Protein AF-A0A7S3LQ88-F1 (afdb_monomer_lite)

Structure (mmCIF, N/CA/C/O backbone):
data_AF-A0A7S3LQ88-F1
#
_entry.id   AF-A0A7S3LQ88-F1
#
loop_
_atom_site.group_PDB
_atom_site.id
_atom_site.type_symbol
_atom_site.label_atom_id
_atom_site.label_alt_id
_atom_site.label_comp_id
_atom_site.label_asym_id
_atom_site.label_entity_id
_atom_site.label_seq_id
_atom_site.pdbx_PDB_ins_code
_atom_site.Cartn_x
_atom_site.Cartn_y
_atom_site.Cartn_z
_atom_site.occupancy
_atom_site.B_iso_or_equiv
_atom_site.auth_seq_id
_atom_site.auth_comp_id
_atom_site.auth_asym_id
_atom_site.auth_atom_id
_atom_site.pdbx_PDB_model_num
ATOM 1 N N . MET A 1 1 ? -5.317 -18.133 -6.962 1.00 32.66 1 MET A N 1
ATOM 2 C CA . MET A 1 1 ? -6.608 -18.142 -6.240 1.00 32.66 1 MET A CA 1
ATOM 3 C C . MET A 1 1 ? -6.332 -18.391 -4.762 1.00 32.66 1 MET A C 1
ATOM 5 O O . MET A 1 1 ? -6.041 -19.521 -4.404 1.00 32.66 1 MET A O 1
ATOM 9 N N . VAL A 1 2 ? -6.348 -17.361 -3.910 1.00 39.19 2 VAL A N 1
ATOM 10 C CA . VAL A 1 2 ? -6.211 -17.536 -2.450 1.00 39.19 2 VAL A CA 1
ATOM 11 C C . VAL A 1 2 ? -7.614 -17.772 -1.889 1.00 39.19 2 VAL A C 1
ATOM 13 O O . VAL A 1 2 ? -8.329 -16.832 -1.553 1.00 39.19 2 VAL A O 1
ATOM 16 N N . GLN A 1 3 ? -8.064 -19.028 -1.915 1.00 46.12 3 GLN A N 1
ATOM 17 C CA . GLN A 1 3 ? -9.342 -19.433 -1.323 1.00 46.12 3 GLN A CA 1
ATOM 18 C C . GLN A 1 3 ? -9.185 -19.668 0.187 1.00 46.12 3 GLN A C 1
ATOM 20 O O . GLN A 1 3 ? -8.123 -20.057 0.662 1.00 46.12 3 GLN A O 1
ATOM 25 N N . LYS A 1 4 ? -10.266 -19.407 0.931 1.00 51.09 4 LYS A N 1
ATOM 26 C CA . LYS A 1 4 ? -10.389 -19.331 2.399 1.00 51.09 4 LYS A CA 1
ATOM 27 C C . LYS A 1 4 ? -10.022 -20.628 3.161 1.00 51.09 4 LYS A C 1
ATOM 29 O O . LYS A 1 4 ? -10.878 -21.221 3.812 1.00 51.09 4 LYS A O 1
ATOM 34 N N . LYS A 1 5 ? -8.758 -21.051 3.160 1.00 52.34 5 LYS A N 1
ATOM 35 C CA . LYS A 1 5 ? -8.207 -22.020 4.123 1.00 52.34 5 LYS A CA 1
ATOM 36 C C . LYS A 1 5 ? -6.898 -21.468 4.677 1.00 52.34 5 LYS A C 1
ATOM 38 O O . LYS A 1 5 ? -5.903 -21.401 3.970 1.00 52.34 5 LYS A O 1
ATOM 43 N N . GLY A 1 6 ? -6.965 -21.033 5.934 1.00 65.94 6 GLY A N 1
ATOM 44 C CA . GLY A 1 6 ? -5.830 -20.504 6.680 1.00 65.94 6 GLY A CA 1
ATOM 45 C C . GLY A 1 6 ? -5.759 -18.977 6.735 1.00 65.94 6 GLY A C 1
ATOM 46 O O . GLY A 1 6 ? -4.959 -18.351 6.050 1.00 65.94 6 GLY A O 1
ATOM 47 N N . ARG A 1 7 ? -6.603 -18.330 7.554 1.00 73.75 7 ARG A N 1
ATOM 48 C CA . ARG A 1 7 ? -6.536 -16.865 7.770 1.00 73.75 7 ARG A CA 1
ATOM 49 C C . ARG A 1 7 ? -5.186 -16.421 8.348 1.00 73.75 7 ARG A C 1
ATOM 51 O O . ARG A 1 7 ? -4.752 -15.300 8.097 1.00 73.75 7 ARG A O 1
ATOM 58 N N . ARG A 1 8 ? -4.517 -17.300 9.100 1.00 80.00 8 ARG A N 1
ATOM 59 C CA . ARG A 1 8 ? -3.183 -17.056 9.658 1.00 80.00 8 ARG A CA 1
ATOM 60 C C . ARG A 1 8 ? -2.121 -17.063 8.561 1.00 80.00 8 ARG A C 1
ATOM 62 O O . ARG A 1 8 ? -1.302 -16.158 8.497 1.00 80.00 8 ARG A O 1
ATOM 69 N N . GLU A 1 9 ? -2.181 -18.047 7.682 1.00 83.94 9 GLU A N 1
ATOM 70 C CA . GLU A 1 9 ? -1.333 -18.220 6.509 1.00 83.94 9 GLU A CA 1
ATOM 71 C C . GLU A 1 9 ? -1.527 -17.050 5.554 1.00 83.94 9 GLU A C 1
ATOM 73 O O . GLU A 1 9 ? -0.562 -16.481 5.056 1.00 83.94 9 GLU A O 1
ATOM 78 N N . ALA A 1 10 ? -2.775 -16.622 5.379 1.00 83.25 10 ALA A N 1
ATOM 79 C CA . ALA A 1 10 ? -3.104 -15.448 4.602 1.00 83.25 10 ALA A CA 1
ATOM 80 C C . ALA A 1 10 ? -2.481 -14.181 5.229 1.00 83.25 10 ALA A C 1
ATOM 82 O O . ALA A 1 10 ? -1.860 -13.395 4.515 1.00 83.25 10 ALA A O 1
ATOM 83 N N . LYS A 1 11 ? -2.582 -13.986 6.552 1.00 84.88 11 LYS A N 1
ATOM 84 C CA . LYS A 1 11 ? -1.935 -12.858 7.249 1.00 84.88 11 LYS A CA 1
ATOM 85 C C . LYS A 1 11 ? -0.416 -12.860 7.061 1.00 84.88 11 LYS A C 1
ATOM 87 O O . LYS A 1 11 ? 0.149 -11.811 6.770 1.00 84.88 11 LYS A O 1
ATOM 92 N N . LEU A 1 12 ? 0.225 -14.021 7.189 1.00 88.56 12 LEU A N 1
ATOM 93 C CA . LEU A 1 12 ? 1.664 -14.167 6.958 1.00 88.56 12 LEU A CA 1
ATOM 94 C C . LEU A 1 12 ? 2.025 -13.845 5.506 1.00 88.56 12 LEU A C 1
ATOM 96 O O . LEU A 1 12 ? 2.917 -13.042 5.263 1.00 88.56 12 LEU A O 1
ATOM 100 N N . ALA A 1 13 ? 1.280 -14.393 4.544 1.00 89.00 13 ALA A N 1
ATOM 101 C CA . ALA A 1 13 ? 1.484 -14.112 3.128 1.00 89.00 13 ALA A CA 1
ATOM 102 C C . ALA A 1 13 ? 1.325 -12.618 2.820 1.00 89.00 13 ALA A C 1
ATOM 104 O O . ALA A 1 13 ? 2.117 -12.058 2.073 1.00 89.00 13 ALA A O 1
ATOM 105 N N . MET A 1 14 ? 0.339 -11.950 3.419 1.00 89.56 14 MET A N 1
ATOM 106 C CA . MET A 1 14 ? 0.138 -10.510 3.279 1.00 89.56 14 MET A CA 1
ATOM 107 C C . MET A 1 14 ? 1.348 -9.715 3.789 1.00 89.56 14 MET A C 1
ATOM 109 O O . MET A 1 14 ? 1.816 -8.815 3.094 1.00 89.56 14 MET A O 1
ATOM 113 N N . GLU A 1 15 ? 1.858 -10.044 4.978 1.00 89.19 15 GLU A N 1
ATOM 114 C CA . GLU A 1 15 ? 3.039 -9.393 5.558 1.00 89.19 15 GLU A CA 1
ATOM 115 C C . GLU A 1 15 ? 4.275 -9.610 4.676 1.00 89.19 15 GLU A C 1
ATOM 117 O O . GLU A 1 15 ? 4.933 -8.635 4.313 1.00 89.19 15 GLU A O 1
ATOM 122 N N . SER A 1 16 ? 4.516 -10.847 4.232 1.00 91.94 16 SER A N 1
ATOM 123 C CA . SER A 1 16 ? 5.626 -11.181 3.333 1.00 91.94 16 SER A CA 1
ATOM 124 C C . SER A 1 16 ? 5.516 -10.493 1.972 1.00 91.94 16 SER A C 1
ATOM 126 O O . SER A 1 16 ? 6.510 -9.985 1.465 1.00 91.94 16 SER A O 1
ATOM 128 N N . MET A 1 17 ? 4.321 -10.433 1.379 1.00 91.31 17 MET A N 1
ATOM 129 C CA . MET A 1 17 ? 4.097 -9.734 0.108 1.00 91.31 17 MET A CA 1
ATOM 130 C C . MET A 1 17 ? 4.327 -8.231 0.260 1.00 91.31 17 MET A C 1
ATOM 132 O O . MET A 1 17 ? 4.971 -7.622 -0.588 1.00 91.31 17 MET A O 1
ATOM 136 N N . LYS A 1 18 ? 3.847 -7.631 1.356 1.00 91.94 18 LYS A N 1
ATOM 137 C CA . LYS A 1 18 ? 4.094 -6.221 1.678 1.00 91.94 18 LYS A CA 1
ATOM 138 C C . LYS A 1 18 ? 5.599 -5.949 1.806 1.00 91.94 18 LYS A C 1
ATOM 140 O O . LYS A 1 18 ? 6.080 -4.992 1.208 1.00 91.94 18 LYS A O 1
ATOM 145 N N . ASP A 1 19 ? 6.343 -6.798 2.514 1.00 91.81 19 ASP A N 1
ATOM 146 C CA . ASP A 1 19 ? 7.800 -6.655 2.642 1.00 91.81 19 ASP A CA 1
ATOM 147 C C . ASP A 1 19 ? 8.516 -6.832 1.292 1.00 91.81 19 ASP A C 1
ATOM 149 O O . ASP A 1 19 ? 9.401 -6.046 0.962 1.00 91.81 19 ASP A O 1
ATOM 153 N N . LEU A 1 20 ? 8.096 -7.802 0.476 1.00 92.62 20 LEU A N 1
ATOM 154 C CA . LEU A 1 20 ? 8.646 -8.036 -0.861 1.00 92.62 20 LEU A CA 1
ATOM 155 C C . LEU A 1 20 ? 8.437 -6.828 -1.789 1.00 92.62 20 LEU A C 1
ATOM 157 O O . LEU A 1 20 ? 9.354 -6.425 -2.507 1.00 92.62 20 LEU A O 1
ATOM 161 N N . TYR A 1 21 ? 7.244 -6.226 -1.771 1.00 91.44 21 TYR A N 1
ATOM 162 C CA . TYR A 1 21 ? 6.965 -5.032 -2.568 1.00 91.44 21 TYR A CA 1
ATOM 163 C C . TYR A 1 21 ? 7.806 -3.839 -2.123 1.00 91.44 21 TYR A C 1
ATOM 165 O O . TYR A 1 21 ? 8.404 -3.185 -2.972 1.00 91.44 21 TYR A O 1
ATOM 173 N N . ILE A 1 22 ? 7.891 -3.583 -0.817 1.00 89.00 22 ILE A N 1
ATOM 174 C CA . ILE A 1 22 ? 8.606 -2.418 -0.284 1.00 89.00 22 ILE A CA 1
ATOM 175 C C . ILE A 1 22 ? 10.120 -2.533 -0.500 1.00 89.00 22 ILE A C 1
ATOM 177 O O . ILE A 1 22 ? 10.746 -1.542 -0.869 1.00 89.00 22 ILE A O 1
ATOM 181 N N . ASN A 1 23 ? 10.698 -3.716 -0.273 1.00 89.38 23 ASN A N 1
ATOM 182 C CA . ASN A 1 23 ? 12.151 -3.876 -0.191 1.00 89.38 23 ASN A CA 1
ATOM 183 C C . ASN A 1 23 ? 12.808 -4.366 -1.491 1.00 89.38 23 ASN A C 1
ATOM 185 O O . ASN A 1 23 ? 14.010 -4.174 -1.660 1.00 89.38 23 ASN A O 1
ATOM 189 N N . ASN A 1 24 ? 12.069 -5.028 -2.392 1.00 87.06 24 ASN A N 1
ATOM 190 C CA . ASN A 1 24 ? 12.676 -5.716 -3.541 1.00 87.06 24 ASN A CA 1
ATOM 191 C C . ASN A 1 24 ? 12.054 -5.368 -4.895 1.00 87.06 24 ASN A C 1
ATOM 193 O O . ASN A 1 24 ? 12.776 -5.351 -5.890 1.00 87.06 24 ASN A O 1
ATOM 197 N N . LEU A 1 25 ? 10.734 -5.170 -4.965 1.00 85.94 25 LEU A N 1
ATOM 198 C CA . LEU A 1 25 ? 10.038 -5.086 -6.256 1.00 85.94 25 LEU A CA 1
ATOM 199 C C . LEU A 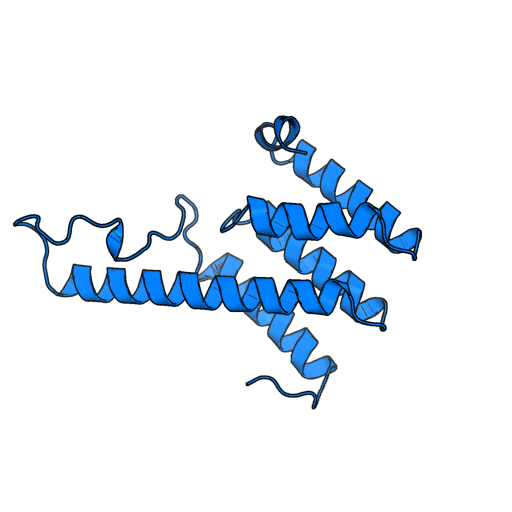1 25 ? 9.706 -3.660 -6.692 1.00 85.94 25 LEU A C 1
ATOM 201 O O . LEU A 1 25 ? 9.778 -3.373 -7.886 1.00 85.94 25 LEU A O 1
ATOM 205 N N . LEU A 1 26 ? 9.311 -2.779 -5.769 1.00 86.38 26 LEU A N 1
ATOM 206 C CA . LEU A 1 26 ? 8.931 -1.416 -6.129 1.00 86.38 26 LEU A CA 1
ATOM 207 C C . LEU A 1 26 ? 10.173 -0.519 -6.243 1.00 86.38 26 LEU A C 1
ATOM 209 O O . LEU A 1 26 ? 10.948 -0.423 -5.288 1.00 86.38 26 LEU A O 1
ATOM 213 N N . PRO A 1 27 ? 10.370 0.161 -7.387 1.00 81.25 27 PRO A N 1
ATOM 214 C CA . PRO A 1 27 ? 11.473 1.095 -7.551 1.00 81.25 27 PRO A CA 1
ATOM 215 C C . PRO A 1 27 ? 11.336 2.289 -6.599 1.00 81.25 27 PRO A C 1
ATOM 217 O O . PRO A 1 27 ? 10.239 2.742 -6.287 1.00 81.25 27 PRO A O 1
ATOM 220 N N . GLU A 1 28 ? 12.467 2.816 -6.128 1.00 71.62 28 GLU A N 1
ATOM 221 C CA . GLU A 1 28 ? 12.460 3.873 -5.107 1.00 71.62 28 GLU A CA 1
ATOM 222 C C . GLU A 1 28 ? 12.169 5.267 -5.654 1.00 71.62 28 GLU A C 1
ATOM 224 O O . GLU A 1 28 ? 11.666 6.119 -4.930 1.00 71.62 28 GLU A O 1
ATOM 229 N N . SER A 1 29 ? 12.519 5.500 -6.917 1.00 71.12 29 SER A N 1
ATOM 230 C CA . SER A 1 29 ? 12.585 6.830 -7.522 1.00 71.12 29 SER A CA 1
ATOM 231 C C . SER A 1 29 ? 11.502 7.097 -8.563 1.00 71.12 29 SER A C 1
ATOM 233 O O . SER A 1 29 ? 11.440 8.202 -9.098 1.00 71.12 29 SER A O 1
ATOM 235 N N . ARG A 1 30 ? 10.673 6.100 -8.903 1.00 77.31 30 ARG A N 1
ATOM 236 C CA . ARG A 1 30 ? 9.666 6.222 -9.965 1.00 77.31 30 ARG A CA 1
ATOM 237 C C . ARG A 1 30 ? 8.486 5.282 -9.764 1.00 77.31 30 ARG A C 1
ATOM 239 O O . ARG A 1 30 ? 8.621 4.263 -9.101 1.00 77.31 30 ARG A O 1
ATOM 246 N N . HIS A 1 31 ? 7.378 5.594 -10.425 1.00 78.19 31 HIS A N 1
ATOM 247 C CA . HIS A 1 31 ? 6.229 4.700 -10.539 1.00 78.19 31 HIS A CA 1
ATOM 248 C C . HIS A 1 31 ? 6.436 3.619 -11.604 1.00 78.19 31 HIS A C 1
ATOM 250 O O . HIS A 1 31 ? 7.279 3.756 -12.505 1.00 78.19 31 HIS A O 1
ATOM 256 N N . LEU A 1 32 ? 5.652 2.545 -11.498 1.00 81.12 32 LEU A N 1
ATOM 257 C CA . LEU A 1 32 ? 5.615 1.489 -12.507 1.00 81.12 32 LEU A CA 1
ATOM 258 C C . LEU A 1 32 ? 4.897 1.994 -13.763 1.00 81.12 32 LEU A C 1
ATOM 260 O O . LEU A 1 32 ? 3.744 2.420 -13.704 1.00 81.12 32 LEU A O 1
ATOM 264 N N . LEU A 1 33 ? 5.562 1.922 -14.913 1.00 79.81 33 LEU A N 1
ATOM 265 C CA . LEU A 1 33 ? 4.990 2.386 -16.183 1.00 79.81 33 LEU A CA 1
ATOM 266 C C . LEU A 1 33 ? 4.291 1.244 -16.909 1.00 79.81 33 LEU A C 1
ATOM 268 O O . LEU A 1 33 ? 4.854 0.147 -17.003 1.00 79.81 33 LEU A O 1
ATOM 272 N N . GLN A 1 34 ? 3.118 1.528 -17.469 1.00 80.00 34 GLN A N 1
ATOM 273 C CA . GLN A 1 34 ? 2.410 0.589 -18.331 1.00 80.00 34 GLN A CA 1
ATOM 274 C C . GLN A 1 34 ? 3.233 0.345 -19.599 1.00 80.00 34 GLN A C 1
ATOM 276 O O . GLN A 1 34 ? 4.021 1.196 -20.031 1.00 80.00 34 GLN A O 1
ATOM 281 N N . PHE A 1 35 ? 3.078 -0.827 -20.206 1.00 80.56 35 PHE A N 1
ATOM 282 C CA . PHE A 1 35 ? 3.791 -1.157 -21.439 1.00 80.56 35 PHE A CA 1
ATOM 283 C C . PHE A 1 35 ? 3.491 -0.154 -22.570 1.00 80.56 35 PHE A C 1
ATOM 285 O O . PHE A 1 35 ? 4.396 0.257 -23.294 1.00 80.56 35 PHE A O 1
ATOM 292 N N . GLU A 1 36 ? 2.237 0.289 -22.669 1.00 76.31 36 GLU A N 1
ATOM 293 C CA . GLU A 1 36 ? 1.735 1.226 -23.685 1.00 76.31 36 GLU A CA 1
ATOM 294 C C . GLU A 1 36 ? 2.316 2.642 -23.556 1.00 76.31 36 GLU A C 1
ATOM 296 O O . GLU A 1 36 ? 2.482 3.339 -24.554 1.00 76.31 36 GLU A O 1
ATOM 301 N N . GLU A 1 37 ? 2.686 3.058 -22.341 1.00 77.50 37 GLU A N 1
ATOM 302 C CA . GLU A 1 37 ? 3.260 4.383 -22.063 1.00 77.50 37 GLU A CA 1
ATOM 303 C C . GLU A 1 37 ? 4.723 4.493 -22.537 1.00 77.50 37 GLU A C 1
ATOM 305 O O . GLU A 1 37 ? 5.333 5.565 -22.484 1.00 77.50 37 GLU A O 1
ATOM 310 N N . ARG A 1 38 ? 5.325 3.385 -22.995 1.00 80.31 38 ARG A N 1
ATOM 311 C CA . ARG A 1 38 ? 6.741 3.331 -23.367 1.00 80.31 38 ARG A CA 1
ATOM 312 C C . ARG A 1 38 ? 6.949 3.523 -24.862 1.00 80.31 38 ARG A C 1
ATOM 314 O O . ARG A 1 38 ? 6.195 3.003 -25.681 1.00 80.31 38 ARG A O 1
ATOM 321 N N . PRO A 1 39 ? 8.042 4.197 -25.257 1.00 79.25 39 PRO A N 1
ATOM 322 C CA . PRO A 1 39 ? 8.334 4.447 -26.659 1.00 79.25 39 PRO A CA 1
ATOM 323 C C . PRO A 1 39 ? 8.901 3.190 -27.343 1.00 79.25 39 PRO A C 1
ATOM 325 O O . PRO A 1 39 ? 10.103 3.100 -27.600 1.00 79.25 39 PRO A O 1
ATOM 328 N N . VAL A 1 40 ? 8.025 2.230 -27.649 1.00 74.62 40 VAL A N 1
ATOM 329 C CA . VAL A 1 40 ? 8.326 0.951 -28.324 1.00 74.62 40 VAL A CA 1
ATOM 330 C C . VAL A 1 40 ? 8.869 1.105 -29.742 1.00 74.62 40 VAL A C 1
ATOM 332 O O . VAL A 1 40 ? 9.592 0.238 -30.218 1.00 74.62 40 VAL A O 1
ATOM 335 N N . THR A 1 41 ? 8.595 2.232 -30.396 1.00 72.81 41 THR A N 1
ATOM 336 C CA . THR A 1 41 ? 8.985 2.516 -31.785 1.00 72.81 41 THR A CA 1
ATOM 337 C C . THR A 1 41 ? 10.337 3.218 -31.931 1.00 72.81 41 THR A C 1
ATOM 339 O O . THR A 1 41 ? 10.757 3.515 -33.049 1.00 72.81 41 THR A O 1
ATOM 342 N N . LYS A 1 42 ? 11.054 3.508 -30.835 1.00 78.88 42 LYS A N 1
ATOM 343 C CA . LYS A 1 42 ? 12.362 4.174 -30.930 1.00 78.88 42 LYS A CA 1
ATOM 344 C C . LYS A 1 42 ? 13.435 3.216 -31.479 1.00 78.88 42 LYS A C 1
ATOM 346 O O . LYS A 1 42 ? 13.537 2.082 -31.021 1.00 78.88 42 LYS A O 1
ATOM 351 N N . PRO A 1 43 ? 14.343 3.685 -32.353 1.00 70.50 43 PRO A N 1
ATOM 352 C CA . PRO A 1 43 ? 15.349 2.836 -33.008 1.00 70.50 43 PRO A CA 1
ATOM 353 C C . PRO A 1 43 ? 16.416 2.255 -32.061 1.00 70.50 43 PRO A C 1
ATOM 355 O O . PRO A 1 43 ? 17.188 1.392 -32.459 1.00 70.50 43 PRO A O 1
ATOM 358 N N . LYS A 1 44 ? 16.472 2.707 -30.799 1.00 79.88 44 LYS A N 1
ATOM 359 C CA . LYS A 1 44 ? 17.378 2.182 -29.759 1.00 79.88 44 LYS A CA 1
ATOM 360 C C . LYS A 1 44 ? 16.737 1.102 -28.871 1.00 79.88 44 LYS A C 1
ATOM 362 O O . LYS A 1 44 ? 17.355 0.676 -27.897 1.00 79.88 44 LYS A O 1
ATOM 367 N N . VAL A 1 45 ? 15.505 0.678 -29.161 1.00 82.50 45 VAL A N 1
ATOM 368 C CA . VAL A 1 45 ? 14.811 -0.352 -28.377 1.00 82.50 45 VAL A CA 1
ATOM 369 C C . VAL A 1 45 ? 15.344 -1.726 -28.762 1.00 82.50 45 VAL A C 1
ATOM 371 O O . VAL A 1 45 ? 15.245 -2.157 -29.905 1.00 82.50 45 VAL A O 1
ATOM 374 N N . THR A 1 46 ? 15.915 -2.425 -27.786 1.00 86.62 46 THR A N 1
ATOM 375 C CA . THR A 1 46 ? 16.363 -3.814 -27.955 1.00 86.62 46 THR A CA 1
ATOM 376 C C . THR A 1 46 ? 15.332 -4.787 -27.375 1.00 86.62 46 THR A C 1
ATOM 378 O O . THR A 1 46 ? 14.581 -4.403 -26.476 1.00 86.62 46 THR A O 1
ATOM 381 N N . PRO A 1 47 ? 15.328 -6.070 -27.785 1.00 85.56 47 PRO A N 1
ATOM 382 C CA . PRO A 1 47 ? 14.423 -7.078 -27.220 1.00 85.56 47 PRO A CA 1
ATOM 383 C C . PRO A 1 47 ? 14.489 -7.189 -25.688 1.00 85.56 47 PRO A C 1
ATOM 385 O O . PRO A 1 47 ? 13.481 -7.445 -25.038 1.00 85.56 47 PRO A O 1
ATOM 388 N N . LYS A 1 48 ? 15.658 -6.918 -25.087 1.00 87.31 48 LYS A N 1
ATOM 389 C CA . LYS A 1 48 ? 15.828 -6.879 -23.624 1.00 87.31 48 LYS A CA 1
ATOM 390 C C . LYS A 1 48 ? 14.968 -5.800 -22.958 1.00 87.31 48 LYS A C 1
ATOM 392 O O . LYS A 1 48 ? 14.439 -6.036 -21.877 1.00 87.31 48 LYS A O 1
ATOM 397 N N . HIS A 1 49 ? 14.809 -4.642 -23.601 1.00 87.25 49 HIS A N 1
ATOM 398 C CA . HIS A 1 49 ? 13.931 -3.587 -23.099 1.00 87.25 49 HIS A CA 1
ATOM 399 C C . HIS A 1 49 ? 12.475 -4.050 -23.111 1.00 87.25 49 HIS A C 1
ATOM 401 O O . HIS A 1 49 ? 11.801 -3.900 -22.103 1.00 87.25 49 HIS A O 1
ATOM 407 N N . LEU A 1 50 ? 12.021 -4.690 -24.194 1.00 86.06 50 LEU A N 1
ATOM 408 C CA . LEU A 1 50 ? 10.646 -5.191 -24.306 1.00 86.06 50 LEU A CA 1
ATOM 409 C C . LEU A 1 50 ? 10.305 -6.199 -23.201 1.00 86.06 50 LEU A C 1
ATOM 411 O O . LEU A 1 50 ? 9.253 -6.089 -22.581 1.00 86.06 50 LEU A O 1
ATOM 415 N N . VAL A 1 51 ? 11.216 -7.133 -22.905 1.00 89.44 51 VAL A N 1
ATOM 416 C CA . VAL A 1 51 ? 11.032 -8.107 -21.815 1.00 89.44 51 VAL A CA 1
ATOM 417 C C . VAL A 1 51 ? 10.943 -7.411 -20.456 1.00 89.44 51 VAL A C 1
ATOM 419 O O . VAL A 1 51 ? 10.050 -7.717 -19.670 1.00 89.44 51 VAL A O 1
ATOM 422 N N . LEU A 1 52 ? 11.836 -6.454 -20.183 1.00 87.81 52 LEU A N 1
ATOM 423 C CA . LEU A 1 52 ? 11.813 -5.692 -18.933 1.00 87.81 52 LEU A CA 1
ATOM 424 C C . LEU A 1 52 ? 10.515 -4.888 -18.790 1.00 87.81 52 LEU A C 1
ATOM 426 O O . LEU A 1 52 ? 9.939 -4.813 -17.710 1.00 87.81 52 LEU A O 1
ATOM 430 N N . TRP A 1 53 ? 10.056 -4.288 -19.882 1.00 89.25 53 TRP A N 1
ATOM 431 C CA . TRP A 1 53 ? 8.847 -3.478 -19.909 1.00 89.25 53 TRP A CA 1
ATOM 432 C C . TRP A 1 53 ? 7.599 -4.320 -19.682 1.00 89.25 53 TRP A C 1
ATOM 434 O O . TRP A 1 53 ? 6.738 -3.921 -18.906 1.00 89.25 53 TRP A O 1
ATOM 444 N N . TYR A 1 54 ? 7.533 -5.499 -20.300 1.00 89.06 54 TYR A N 1
ATOM 445 C CA . TYR A 1 54 ? 6.456 -6.455 -20.071 1.00 89.06 54 TYR A CA 1
ATOM 446 C C . TYR A 1 54 ? 6.448 -6.966 -18.626 1.00 89.06 54 TYR A C 1
ATOM 448 O O . TYR A 1 54 ? 5.400 -7.033 -17.991 1.00 89.06 54 TYR A O 1
ATOM 456 N N . PHE A 1 55 ? 7.624 -7.279 -18.073 1.00 90.25 55 PHE A N 1
ATOM 457 C CA . PHE A 1 55 ? 7.743 -7.665 -16.669 1.00 90.25 55 PHE A CA 1
ATOM 458 C C . PHE A 1 55 ? 7.228 -6.571 -15.729 1.00 90.25 55 PHE A C 1
ATOM 460 O O . PHE A 1 55 ? 6.534 -6.866 -14.759 1.00 90.25 55 PHE A O 1
ATOM 467 N N . GLU A 1 56 ? 7.561 -5.313 -16.007 1.00 89.44 56 GLU A N 1
ATOM 468 C CA . GLU A 1 56 ? 7.144 -4.195 -15.168 1.00 89.44 56 GLU A CA 1
ATOM 469 C C . GLU A 1 56 ? 5.631 -3.932 -15.241 1.00 89.44 56 GLU A C 1
ATOM 471 O O . GLU A 1 56 ? 5.006 -3.654 -14.217 1.00 89.44 56 GLU A O 1
ATOM 476 N N . ASP A 1 57 ? 5.035 -4.089 -16.421 1.00 88.75 57 ASP A N 1
ATOM 477 C CA . ASP A 1 57 ? 3.585 -4.022 -16.620 1.00 88.75 57 ASP A CA 1
ATOM 478 C C . ASP A 1 57 ? 2.851 -5.118 -15.825 1.00 88.75 57 ASP A C 1
ATOM 480 O O . ASP A 1 57 ? 1.943 -4.850 -15.030 1.00 88.75 57 ASP A O 1
ATOM 484 N N . GLU A 1 58 ? 3.339 -6.357 -15.923 1.00 91.06 58 GLU A N 1
ATOM 485 C CA . GLU A 1 58 ? 2.836 -7.485 -15.138 1.00 91.06 58 GLU A CA 1
ATOM 486 C C . GLU A 1 58 ? 3.004 -7.264 -13.629 1.00 91.06 58 GLU A C 1
ATOM 488 O O . GLU A 1 58 ? 2.111 -7.593 -12.839 1.00 91.06 58 GLU A O 1
ATOM 493 N N . LEU A 1 59 ? 4.131 -6.688 -13.207 1.00 91.38 59 LEU A N 1
ATOM 494 C CA . LEU A 1 59 ? 4.382 -6.356 -11.810 1.00 91.38 59 LEU A CA 1
ATOM 495 C C . LEU A 1 59 ? 3.356 -5.340 -11.294 1.00 91.38 59 LEU A C 1
ATOM 497 O O . LEU A 1 59 ? 2.789 -5.548 -10.217 1.00 91.38 59 LEU A O 1
ATOM 501 N N . ARG A 1 60 ? 3.057 -4.298 -12.080 1.00 90.00 60 ARG A N 1
ATOM 502 C CA . ARG A 1 60 ? 2.026 -3.298 -11.764 1.00 90.00 60 ARG A CA 1
ATOM 503 C C . ARG A 1 60 ? 0.648 -3.940 -11.642 1.00 90.00 60 ARG A C 1
ATOM 505 O O . ARG A 1 60 ? -0.036 -3.742 -10.639 1.00 90.00 60 ARG A O 1
ATOM 512 N N . SER A 1 61 ? 0.263 -4.775 -12.607 1.00 91.06 61 SER A N 1
ATOM 513 C CA . SER A 1 61 ? -1.011 -5.511 -12.596 1.00 91.06 61 SER A CA 1
ATOM 514 C C . SER A 1 61 ? -1.159 -6.422 -11.369 1.00 91.06 61 SER A C 1
ATOM 516 O O . SER A 1 61 ? -2.232 -6.533 -10.766 1.00 91.06 61 SER A O 1
ATOM 518 N N . ARG A 1 62 ? -0.080 -7.093 -10.954 1.00 92.19 62 ARG A N 1
ATOM 519 C CA . ARG A 1 62 ? -0.071 -7.943 -9.750 1.00 92.19 62 ARG A CA 1
ATOM 520 C C . ARG A 1 62 ? -0.147 -7.123 -8.470 1.00 92.19 62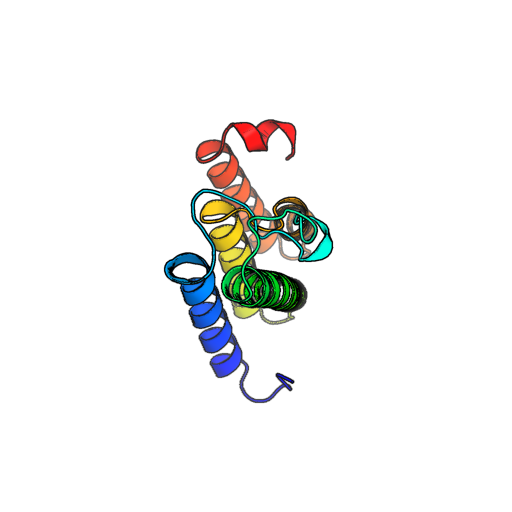 ARG A C 1
ATOM 522 O O . ARG A 1 62 ? -0.884 -7.505 -7.564 1.00 92.19 62 ARG A O 1
ATOM 529 N N . TYR A 1 63 ? 0.563 -6.000 -8.413 1.00 92.31 63 TYR A N 1
ATOM 530 C CA . TYR A 1 63 ? 0.490 -5.080 -7.286 1.00 92.31 63 TYR A CA 1
ATOM 531 C C . TYR A 1 63 ? -0.923 -4.508 -7.118 1.00 92.31 63 TYR A C 1
ATOM 533 O O . TYR A 1 63 ? -1.463 -4.541 -6.015 1.00 92.31 63 TYR A O 1
ATOM 541 N N . LEU A 1 64 ? -1.579 -4.104 -8.213 1.00 91.12 64 LEU A N 1
ATOM 542 C CA . LEU A 1 64 ? -2.967 -3.636 -8.181 1.00 91.12 64 LEU A CA 1
ATOM 543 C C . LEU A 1 64 ? -3.921 -4.705 -7.616 1.00 91.12 64 LEU A C 1
ATOM 545 O O . LEU A 1 64 ? -4.729 -4.428 -6.730 1.00 91.12 64 LEU A O 1
ATOM 549 N N . ARG A 1 65 ? -3.782 -5.958 -8.062 1.00 92.94 65 ARG A N 1
ATOM 550 C CA . ARG A 1 65 ? -4.555 -7.087 -7.515 1.00 92.94 65 ARG A CA 1
ATOM 551 C C . ARG A 1 65 ? -4.285 -7.311 -6.025 1.00 92.94 65 ARG A C 1
ATOM 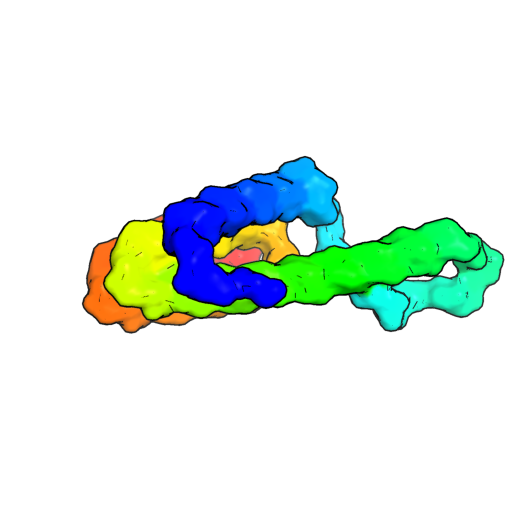553 O O . ARG A 1 65 ? -5.205 -7.635 -5.275 1.00 92.94 65 ARG A O 1
ATOM 560 N N . PHE A 1 66 ? -3.042 -7.131 -5.585 1.00 92.75 66 PHE A N 1
ATOM 561 C CA . PHE A 1 66 ? -2.665 -7.249 -4.180 1.00 92.75 66 PHE A CA 1
ATOM 562 C C . PHE A 1 66 ? -3.296 -6.150 -3.314 1.00 92.75 66 PHE A C 1
ATOM 564 O O . PHE A 1 66 ? -3.906 -6.467 -2.293 1.00 92.75 66 PHE A O 1
ATOM 571 N N . ILE A 1 67 ? -3.225 -4.880 -3.725 1.00 93.81 67 ILE A N 1
ATOM 572 C CA . ILE A 1 67 ? -3.820 -3.774 -2.956 1.00 93.81 67 ILE A CA 1
ATOM 573 C C . ILE A 1 67 ? -5.356 -3.840 -2.940 1.00 93.81 67 ILE A C 1
ATOM 575 O O . ILE A 1 67 ? -5.971 -3.505 -1.930 1.00 93.81 67 ILE A O 1
ATOM 579 N N . GLN A 1 68 ? -5.989 -4.357 -3.999 1.00 93.31 68 GLN A N 1
ATOM 580 C CA . GLN A 1 68 ? -7.427 -4.659 -4.010 1.00 93.31 68 GLN A CA 1
ATOM 581 C C . GLN A 1 68 ? -7.780 -5.783 -3.026 1.00 93.31 68 GLN A C 1
ATOM 583 O O . GLN A 1 68 ? -8.745 -5.673 -2.270 1.00 93.31 68 GLN A O 1
ATOM 588 N N . ALA A 1 69 ? -6.979 -6.850 -2.968 1.00 91.69 69 ALA A N 1
ATOM 589 C CA . ALA A 1 69 ? -7.164 -7.897 -1.966 1.00 91.69 69 ALA A CA 1
ATOM 590 C C . ALA A 1 69 ? -6.999 -7.339 -0.539 1.00 91.69 69 ALA A C 1
ATOM 592 O O . ALA A 1 69 ? -7.839 -7.606 0.322 1.00 91.69 69 ALA A O 1
ATOM 593 N N . LEU A 1 70 ? -5.990 -6.494 -0.302 1.00 91.88 70 LEU A N 1
ATOM 594 C CA . LEU A 1 70 ? -5.808 -5.782 0.968 1.00 91.88 70 LEU A CA 1
ATOM 595 C C . LEU A 1 70 ? -7.025 -4.929 1.332 1.00 91.88 70 LEU A C 1
ATOM 597 O O . LEU A 1 70 ? -7.482 -4.987 2.474 1.00 91.88 70 LEU A O 1
ATOM 601 N N . GLN A 1 71 ? -7.585 -4.185 0.372 1.00 93.88 71 GLN A N 1
ATOM 602 C CA . GLN A 1 71 ? -8.804 -3.405 0.578 1.00 93.88 71 GLN A CA 1
ATOM 603 C C . GLN A 1 71 ? -9.933 -4.291 1.109 1.00 93.88 71 GLN A C 1
ATOM 605 O O . GLN A 1 71 ? -10.552 -3.928 2.107 1.00 93.88 71 GLN A O 1
ATOM 610 N N . THR A 1 72 ? -10.177 -5.467 0.522 1.00 92.25 72 THR A N 1
ATOM 611 C CA . THR A 1 72 ? -11.245 -6.358 1.017 1.00 92.25 72 THR A CA 1
ATOM 612 C C . THR A 1 72 ? -11.038 -6.775 2.477 1.00 92.25 72 THR A C 1
ATOM 614 O O . THR A 1 72 ? -12.001 -6.889 3.231 1.00 92.25 72 THR A O 1
ATOM 617 N N . TRP A 1 73 ? -9.788 -6.915 2.925 1.00 90.88 73 TRP A N 1
ATOM 618 C CA . TRP A 1 73 ? -9.469 -7.302 4.302 1.00 90.88 73 TRP A CA 1
ATOM 619 C C . TRP A 1 73 ? -9.641 -6.163 5.302 1.00 90.88 73 TRP A C 1
ATOM 621 O O . TRP A 1 73 ? -9.890 -6.416 6.480 1.00 90.88 73 TRP A O 1
ATOM 631 N N . THR A 1 74 ? -9.603 -4.907 4.849 1.00 91.69 74 THR A N 1
ATOM 632 C CA . THR A 1 74 ? -9.980 -3.758 5.692 1.00 91.69 74 THR A CA 1
ATOM 633 C C . THR A 1 74 ? -11.467 -3.764 6.082 1.00 91.69 74 THR A C 1
ATOM 635 O O . THR A 1 74 ? -11.879 -3.008 6.964 1.00 91.69 74 THR A O 1
ATOM 638 N N . TYR A 1 75 ? -12.281 -4.628 5.472 1.00 90.50 75 TYR A N 1
ATOM 639 C CA . TYR A 1 75 ? -13.688 -4.844 5.813 1.00 90.50 75 TYR A CA 1
ATOM 640 C C . TYR A 1 75 ? -13.947 -6.217 6.461 1.00 90.50 75 TYR A C 1
ATOM 642 O O . TYR A 1 75 ? -15.105 -6.582 6.632 1.00 90.50 75 TYR A O 1
ATOM 650 N N . ASP A 1 76 ? -12.913 -6.983 6.843 1.00 88.62 76 ASP A N 1
ATOM 651 C CA . ASP A 1 76 ? -13.120 -8.273 7.523 1.00 88.62 76 ASP A CA 1
ATOM 652 C C . ASP A 1 76 ? -13.764 -8.072 8.911 1.00 88.62 76 ASP A C 1
ATOM 654 O O . ASP A 1 76 ? -13.537 -7.070 9.600 1.00 88.62 76 ASP A O 1
ATOM 658 N N . ASN A 1 77 ? -14.566 -9.056 9.323 1.00 86.06 77 ASN A N 1
ATOM 659 C CA . ASN A 1 77 ? -15.271 -9.079 10.605 1.00 86.06 77 ASN A CA 1
ATOM 660 C C . ASN A 1 77 ? -14.316 -9.220 11.802 1.00 86.06 77 ASN A C 1
ATOM 662 O O . ASN A 1 77 ? -14.669 -8.864 12.924 1.00 86.06 77 ASN A O 1
ATOM 666 N N . LEU A 1 78 ? -13.115 -9.764 11.588 1.00 87.38 78 LEU A N 1
ATOM 667 C CA . LEU A 1 78 ? -12.100 -9.918 12.621 1.00 87.38 78 LEU A CA 1
ATOM 668 C C . LEU A 1 78 ? -11.240 -8.656 12.735 1.00 87.38 78 LEU A C 1
ATOM 670 O O . LEU A 1 78 ? -10.432 -8.348 11.856 1.00 87.38 78 LEU A O 1
ATOM 674 N N . ASP A 1 79 ? -11.348 -7.979 13.878 1.00 87.62 79 ASP A N 1
ATOM 675 C CA . ASP A 1 79 ? -10.647 -6.720 14.166 1.00 87.62 79 ASP A CA 1
ATOM 676 C C . ASP A 1 79 ? -9.124 -6.806 13.952 1.00 87.62 79 ASP A C 1
ATOM 678 O O . ASP A 1 79 ? -8.528 -5.940 13.314 1.00 87.62 79 ASP A O 1
ATOM 682 N N . HIS A 1 80 ? -8.480 -7.893 14.390 1.00 86.75 80 HIS A N 1
ATOM 683 C CA . HIS A 1 80 ? -7.032 -8.052 14.226 1.00 86.75 80 HIS A CA 1
ATOM 684 C C . HIS A 1 80 ? -6.592 -8.143 12.752 1.00 86.75 80 HIS A C 1
ATOM 686 O O . HIS A 1 80 ? -5.518 -7.645 12.411 1.00 86.75 80 HIS A O 1
ATOM 692 N N . ILE A 1 81 ? -7.405 -8.746 11.874 1.00 87.62 81 ILE A N 1
ATOM 693 C CA . ILE A 1 81 ? -7.127 -8.825 10.429 1.00 87.62 81 ILE A CA 1
ATOM 694 C C . ILE A 1 81 ? -7.332 -7.450 9.804 1.00 87.62 81 ILE A C 1
ATOM 696 O O . ILE A 1 81 ? -6.441 -6.951 9.115 1.00 87.62 81 ILE A O 1
ATOM 700 N N . LYS A 1 82 ? -8.458 -6.803 10.122 1.00 90.75 82 LYS A N 1
ATOM 701 C CA . LYS A 1 82 ? -8.780 -5.446 9.679 1.00 90.75 82 LYS A CA 1
ATOM 702 C C . LYS A 1 82 ? -7.651 -4.467 10.014 1.00 90.75 82 LYS A C 1
ATOM 704 O O . LYS A 1 82 ? -7.147 -3.773 9.132 1.00 90.75 82 LYS A O 1
ATOM 709 N N . ARG A 1 83 ? -7.197 -4.441 11.271 1.00 91.19 83 ARG A N 1
ATOM 710 C CA . ARG A 1 83 ? -6.102 -3.563 11.720 1.00 91.19 83 ARG A CA 1
ATOM 711 C C . ARG A 1 83 ? -4.774 -3.884 11.044 1.00 91.19 83 ARG A C 1
ATOM 713 O O . ARG A 1 83 ? -4.026 -2.958 10.736 1.00 91.19 83 ARG A O 1
ATOM 720 N N . ALA A 1 84 ? -4.465 -5.163 10.821 1.00 90.94 84 ALA A N 1
ATOM 721 C CA . ALA A 1 84 ? -3.245 -5.566 10.125 1.00 90.94 84 ALA A CA 1
ATOM 722 C C . ALA A 1 84 ? -3.257 -5.126 8.652 1.00 90.94 84 ALA A C 1
ATOM 724 O O . ALA A 1 84 ? -2.249 -4.619 8.157 1.00 90.94 84 ALA A O 1
ATOM 725 N N . ALA A 1 85 ? -4.404 -5.241 7.978 1.00 92.69 85 ALA A N 1
ATOM 726 C CA . ALA A 1 85 ? -4.585 -4.759 6.613 1.00 92.69 85 ALA A CA 1
ATOM 727 C C . ALA A 1 85 ? -4.435 -3.231 6.535 1.00 92.69 85 ALA A C 1
ATOM 729 O O . ALA A 1 85 ? -3.647 -2.743 5.731 1.00 92.69 85 ALA A O 1
ATOM 730 N N . ILE A 1 86 ? -5.090 -2.476 7.427 1.00 94.19 86 ILE A N 1
ATOM 731 C CA . ILE A 1 86 ? -4.976 -1.005 7.490 1.00 94.19 86 ILE A CA 1
ATOM 732 C C . ILE A 1 86 ? -3.522 -0.568 7.708 1.00 94.19 86 ILE A C 1
ATOM 734 O O . ILE A 1 86 ? -3.029 0.318 7.013 1.00 94.19 86 ILE A O 1
ATOM 738 N N . LYS A 1 87 ? -2.807 -1.215 8.639 1.00 93.50 87 LYS A N 1
ATOM 739 C CA . LYS A 1 87 ? -1.378 -0.946 8.856 1.00 93.50 87 LYS A CA 1
ATOM 740 C C . LYS A 1 87 ? -0.545 -1.248 7.611 1.00 93.50 87 LYS A C 1
ATOM 742 O O . LYS A 1 87 ? 0.339 -0.467 7.287 1.00 93.50 87 LYS A O 1
ATOM 747 N N . SER A 1 88 ? -0.839 -2.340 6.907 1.00 93.31 88 SER A N 1
ATOM 748 C CA . SER A 1 88 ? -0.126 -2.712 5.679 1.00 93.31 88 SER A CA 1
ATOM 749 C C . SER A 1 88 ? -0.351 -1.692 4.561 1.00 93.31 88 SER A C 1
ATOM 751 O O . SER A 1 88 ? 0.615 -1.276 3.931 1.00 93.31 88 SER A O 1
ATOM 753 N N . VAL A 1 89 ? -1.591 -1.224 4.371 1.00 94.19 89 VAL A N 1
ATOM 754 C CA . VAL A 1 89 ? -1.927 -0.152 3.415 1.00 94.19 89 VAL A CA 1
ATOM 755 C C . VAL A 1 89 ? -1.165 1.132 3.749 1.00 94.19 89 VAL A C 1
ATOM 757 O O . VAL A 1 89 ? -0.538 1.715 2.870 1.00 94.19 89 VAL A O 1
ATOM 760 N N . TYR A 1 90 ? -1.147 1.538 5.023 1.00 94.31 90 TYR A N 1
ATOM 761 C CA . TYR A 1 90 ? -0.372 2.697 5.471 1.00 94.31 90 TYR A CA 1
ATOM 762 C C . TYR A 1 90 ? 1.134 2.534 5.220 1.00 94.31 90 TYR A C 1
ATOM 764 O O . TYR A 1 90 ? 1.775 3.461 4.733 1.00 94.31 90 TYR A O 1
ATOM 772 N N . SER A 1 91 ? 1.710 1.368 5.525 1.00 92.69 91 SER A N 1
ATOM 773 C CA . SER A 1 91 ? 3.133 1.107 5.290 1.00 92.69 91 SER A CA 1
ATOM 774 C C . SER A 1 91 ? 3.502 1.178 3.811 1.00 92.69 91 SER A C 1
ATOM 776 O O . SER A 1 91 ? 4.547 1.736 3.493 1.00 92.69 91 SER A O 1
ATOM 778 N N . LEU A 1 92 ? 2.651 0.654 2.922 1.00 91.62 92 LEU A N 1
ATOM 779 C CA . LEU A 1 92 ? 2.846 0.761 1.475 1.00 91.62 92 LEU A CA 1
ATOM 780 C C . LEU A 1 92 ? 2.816 2.227 1.042 1.00 91.62 92 LEU A C 1
ATOM 782 O O . LEU A 1 92 ? 3.788 2.702 0.468 1.00 91.62 92 LEU A O 1
ATOM 786 N N . LEU A 1 93 ? 1.767 2.960 1.424 1.00 90.88 93 LEU A N 1
ATOM 787 C CA . LEU A 1 93 ? 1.600 4.373 1.083 1.00 90.88 93 LEU A CA 1
ATOM 788 C C . LEU A 1 93 ? 2.767 5.241 1.574 1.00 90.88 93 LEU A C 1
ATOM 790 O O . LEU A 1 93 ? 3.235 6.113 0.852 1.00 90.88 93 LEU A O 1
ATOM 794 N N . LYS A 1 94 ? 3.258 4.983 2.791 1.00 89.50 94 LYS A N 1
ATOM 795 C CA . LYS A 1 94 ? 4.379 5.722 3.380 1.00 89.50 94 LYS A CA 1
ATOM 796 C C . LYS A 1 94 ? 5.722 5.383 2.734 1.00 89.50 94 LYS A C 1
ATOM 798 O O . LYS A 1 94 ? 6.561 6.264 2.614 1.00 89.50 94 LYS A O 1
ATOM 803 N N . ALA A 1 95 ? 5.976 4.113 2.421 1.00 88.44 95 ALA A N 1
ATOM 804 C CA . ALA A 1 95 ? 7.291 3.685 1.949 1.00 88.44 95 ALA A CA 1
ATOM 805 C C . ALA A 1 95 ? 7.458 3.880 0.438 1.00 88.44 95 ALA A C 1
ATOM 807 O O . ALA A 1 95 ? 8.501 4.354 -0.005 1.00 88.44 95 ALA A O 1
ATOM 808 N N . LYS A 1 96 ? 6.448 3.485 -0.344 1.00 85.81 96 LYS A N 1
ATOM 809 C CA . LYS A 1 96 ? 6.444 3.517 -1.810 1.00 85.81 96 LYS A CA 1
ATOM 810 C C . LYS A 1 96 ? 5.013 3.839 -2.285 1.00 85.81 96 LYS A C 1
ATOM 812 O O . LYS A 1 96 ? 4.206 2.913 -2.380 1.00 85.81 96 LYS A O 1
ATOM 817 N N . PRO A 1 97 ? 4.674 5.107 -2.597 1.00 81.50 97 PRO A N 1
ATOM 818 C CA . PRO A 1 97 ? 3.311 5.537 -2.944 1.00 81.50 97 PRO A CA 1
ATOM 819 C C . PRO A 1 97 ? 2.868 5.093 -4.357 1.00 81.50 97 PRO A C 1
ATOM 821 O O . PRO A 1 97 ? 2.279 5.849 -5.123 1.00 81.50 97 PRO A O 1
ATOM 824 N N . GLU A 1 98 ? 3.138 3.845 -4.741 1.00 87.06 98 GLU A N 1
ATOM 825 C CA . GLU A 1 98 ? 2.614 3.255 -5.971 1.00 87.06 98 GLU A CA 1
ATOM 826 C C . GLU A 1 98 ? 1.093 3.085 -5.840 1.00 87.06 98 GLU A C 1
ATOM 828 O O . GLU A 1 98 ? 0.617 2.465 -4.885 1.00 87.06 98 GLU A O 1
ATOM 833 N N . GLN A 1 99 ? 0.334 3.628 -6.799 1.00 87.38 99 GLN A N 1
ATOM 834 C CA . GLN A 1 99 ? -1.132 3.757 -6.721 1.00 87.38 99 GLN A CA 1
ATOM 835 C C . GLN A 1 99 ? -1.610 4.583 -5.505 1.00 87.38 99 GLN A C 1
ATOM 837 O O . GLN A 1 99 ? -2.578 4.213 -4.835 1.00 87.38 99 GLN A O 1
ATOM 842 N N . GLU A 1 100 ? -0.941 5.711 -5.230 1.00 88.94 100 GLU A N 1
ATOM 843 C CA . GLU A 1 100 ? -1.194 6.598 -4.081 1.00 88.94 100 GLU A CA 1
ATOM 844 C C . GLU A 1 100 ? -2.682 6.894 -3.850 1.00 88.94 100 GLU A C 1
ATOM 846 O O . GLU A 1 100 ? -3.198 6.647 -2.761 1.00 88.94 100 GLU A O 1
ATOM 851 N N . SER A 1 101 ? -3.396 7.350 -4.885 1.00 89.06 101 SER A N 1
ATOM 852 C CA . SER A 1 101 ? -4.810 7.727 -4.779 1.00 89.06 101 SER A CA 1
ATOM 853 C C . SER A 1 101 ? -5.690 6.567 -4.313 1.00 89.06 101 SER A C 1
ATOM 855 O O . SER A 1 101 ? -6.593 6.762 -3.502 1.00 89.06 101 SER A O 1
ATOM 857 N N . PHE A 1 102 ? -5.413 5.345 -4.780 1.00 91.25 102 PHE A N 1
ATOM 858 C CA . PHE A 1 102 ? -6.160 4.161 -4.362 1.00 91.25 102 PHE A CA 1
ATOM 859 C C . PHE A 1 102 ? -5.866 3.808 -2.902 1.00 91.25 102 PHE A C 1
ATOM 861 O O . PHE A 1 102 ? -6.792 3.598 -2.121 1.00 91.25 102 PHE A O 1
ATOM 868 N N . LEU A 1 103 ? -4.589 3.769 -2.508 1.00 92.62 103 LEU A N 1
ATOM 869 C CA . LEU A 1 103 ? -4.190 3.469 -1.128 1.00 92.62 103 LEU A CA 1
ATOM 870 C C . LEU A 1 103 ? -4.751 4.498 -0.140 1.00 92.62 103 LEU A C 1
ATOM 872 O O . LEU A 1 103 ? -5.257 4.127 0.922 1.00 92.62 103 LEU A O 1
ATOM 876 N N . LEU A 1 104 ? -4.701 5.780 -0.504 1.00 92.12 104 LEU A N 1
ATOM 877 C CA . LEU A 1 104 ? -5.238 6.856 0.312 1.00 92.12 104 LEU A CA 1
ATOM 878 C C . LEU A 1 104 ? -6.760 6.754 0.431 1.00 92.12 104 LEU A C 1
ATOM 880 O O . LEU A 1 104 ? -7.277 6.800 1.545 1.00 92.12 104 LEU A O 1
ATOM 884 N N . MET A 1 105 ? -7.469 6.520 -0.678 1.00 93.12 105 MET A N 1
ATOM 885 C CA . MET A 1 105 ? -8.914 6.272 -0.670 1.00 93.12 105 MET A CA 1
ATOM 886 C C . MET A 1 105 ? -9.276 5.119 0.277 1.00 93.12 105 MET A C 1
ATOM 888 O O . MET A 1 105 ? -10.230 5.229 1.047 1.00 93.12 105 MET A O 1
ATOM 892 N N . VAL A 1 106 ? -8.511 4.020 0.263 1.00 93.62 106 VAL A N 1
ATOM 893 C CA . VAL A 1 106 ? -8.735 2.894 1.181 1.00 93.62 106 VAL A CA 1
ATOM 894 C C . VAL A 1 106 ? -8.616 3.339 2.639 1.00 93.62 106 VAL A C 1
ATOM 896 O O . VAL A 1 106 ? -9.483 2.975 3.427 1.00 93.62 106 VAL A O 1
ATOM 899 N N . LEU A 1 107 ? -7.608 4.137 3.007 1.00 93.12 107 LEU A N 1
ATOM 900 C CA . LEU A 1 107 ? -7.457 4.641 4.379 1.00 93.12 107 LEU A CA 1
ATOM 901 C C . LEU A 1 107 ? -8.552 5.640 4.759 1.00 93.12 107 LEU A C 1
ATOM 903 O O . LEU A 1 107 ? -9.184 5.465 5.797 1.00 93.12 107 LEU A O 1
ATOM 907 N N . VAL A 1 108 ? -8.811 6.650 3.926 1.00 92.88 108 VAL A N 1
ATOM 908 C CA . VAL A 1 108 ? -9.810 7.700 4.190 1.00 92.88 108 VAL A CA 1
ATOM 909 C C . VAL A 1 108 ? -11.202 7.095 4.377 1.00 92.88 108 VAL A C 1
ATOM 911 O O . VAL A 1 108 ? -11.900 7.446 5.325 1.00 92.88 108 VAL A O 1
ATOM 914 N N . ASN A 1 109 ? -11.571 6.089 3.579 1.00 93.50 109 ASN A N 1
ATOM 915 C CA . ASN A 1 109 ? -12.840 5.375 3.747 1.00 93.50 109 ASN A CA 1
ATOM 916 C C . ASN A 1 109 ? -12.978 4.695 5.122 1.00 93.50 109 ASN A C 1
ATOM 918 O O . ASN A 1 109 ? -14.092 4.506 5.610 1.00 93.50 109 ASN A O 1
ATOM 922 N N . LYS A 1 110 ? -11.870 4.343 5.788 1.00 93.81 110 LYS A N 1
ATOM 923 C CA . LYS A 1 110 ? -11.901 3.761 7.139 1.00 93.81 110 LYS A CA 1
ATOM 924 C C . LYS A 1 110 ? -12.088 4.793 8.256 1.00 93.81 110 LYS A C 1
ATOM 926 O O . LYS A 1 110 ? -12.282 4.381 9.397 1.00 93.81 110 LYS A O 1
ATOM 931 N N . LEU A 1 111 ? -12.097 6.096 7.961 1.00 90.69 111 LEU A N 1
ATOM 932 C CA . LEU A 1 111 ? -12.473 7.132 8.934 1.00 90.69 111 LEU A CA 1
ATOM 933 C C . LEU A 1 111 ? -13.940 7.009 9.369 1.00 90.69 111 LEU A C 1
ATOM 935 O O . LEU A 1 111 ? -14.266 7.324 10.510 1.00 90.69 111 LEU A O 1
ATOM 939 N N . GLY A 1 112 ? -14.803 6.505 8.484 1.00 88.31 112 GLY A N 1
ATOM 940 C CA . GLY A 1 112 ? -16.213 6.229 8.763 1.00 88.31 112 GLY A CA 1
ATOM 941 C C . GLY A 1 112 ? -16.497 4.822 9.300 1.00 88.31 112 GLY A C 1
ATOM 942 O O . GLY A 1 112 ? -17.640 4.378 9.221 1.00 88.31 112 GLY A O 1
ATOM 943 N N . ASP A 1 113 ? -15.495 4.072 9.783 1.00 91.25 113 ASP A N 1
ATOM 944 C CA . ASP A 1 113 ? -15.734 2.719 10.308 1.00 91.25 113 ASP A CA 1
ATOM 945 C C . ASP A 1 113 ? -16.621 2.761 11.566 1.00 91.25 113 ASP A C 1
ATOM 947 O O . ASP A 1 113 ? -16.467 3.614 12.441 1.00 91.25 113 ASP A O 1
ATOM 951 N N . THR A 1 114 ? -17.534 1.793 11.672 1.00 88.88 114 THR A N 1
ATOM 952 C CA . THR A 1 114 ? -18.404 1.595 12.839 1.00 88.88 114 THR A CA 1
ATOM 953 C C . THR A 1 114 ? -17.623 1.393 14.142 1.00 88.88 114 THR A C 1
ATOM 955 O O . THR A 1 114 ? -18.099 1.773 15.212 1.00 88.88 114 THR A O 1
ATOM 958 N N . ASP A 1 115 ? -16.419 0.812 14.071 1.00 90.31 115 ASP A N 1
ATOM 959 C CA . ASP A 1 115 ? -15.517 0.723 15.214 1.00 90.31 115 ASP A CA 1
ATOM 960 C C . ASP A 1 115 ? -14.709 2.020 15.361 1.00 90.31 115 ASP A C 1
ATOM 962 O O . ASP A 1 115 ? -13.726 2.269 14.653 1.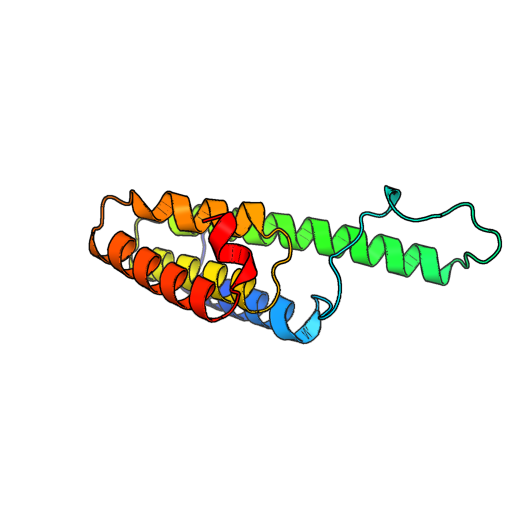00 90.31 115 ASP A O 1
ATOM 966 N N . LYS A 1 116 ? -15.071 2.812 16.376 1.00 90.44 116 LYS A N 1
ATOM 967 C CA . LYS A 1 116 ? -14.387 4.062 16.732 1.00 90.44 116 LYS A CA 1
ATOM 968 C C . LYS A 1 116 ? -12.882 3.879 16.946 1.00 90.44 116 LYS A C 1
ATOM 970 O O . LYS A 1 116 ? -12.114 4.774 16.610 1.00 90.44 116 LYS A O 1
ATOM 975 N N . LYS A 1 117 ? -12.426 2.727 17.456 1.00 91.06 117 LYS A N 1
ATOM 976 C CA . LYS A 1 117 ? -10.991 2.460 17.657 1.00 91.06 117 LYS A CA 1
ATOM 977 C C . LYS A 1 117 ? -10.244 2.319 16.334 1.00 91.06 117 LYS A C 1
ATOM 979 O O . LYS A 1 117 ? -9.046 2.591 16.286 1.00 91.06 117 LYS A O 1
ATOM 984 N N . VAL A 1 118 ? -10.905 1.833 15.285 1.00 91.56 118 VAL A N 1
ATOM 985 C CA . VAL A 1 118 ? -10.326 1.761 13.938 1.00 91.56 118 VAL A CA 1
ATOM 986 C C . VAL A 1 118 ? -10.269 3.158 13.334 1.00 91.56 118 VAL A C 1
ATOM 988 O O . VAL A 1 118 ? -9.201 3.565 12.883 1.00 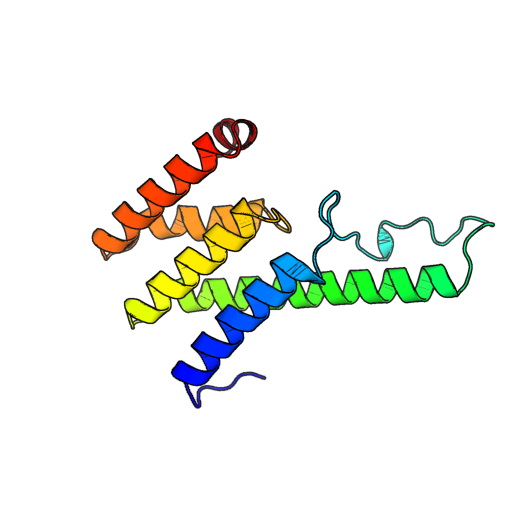91.56 118 VAL A O 1
ATOM 991 N N . ALA A 1 119 ? -11.361 3.922 13.416 1.00 92.12 119 ALA A N 1
ATOM 992 C CA . ALA A 1 119 ? -11.402 5.302 12.935 1.00 92.12 119 ALA A CA 1
ATOM 993 C C . ALA A 1 119 ? -10.314 6.173 13.594 1.00 92.12 119 ALA A C 1
ATOM 995 O O . ALA A 1 119 ? -9.513 6.795 12.897 1.00 92.12 119 ALA A O 1
ATOM 996 N N . SER A 1 120 ? -10.191 6.144 14.928 1.00 93.25 120 SER A N 1
ATOM 997 C CA . SER A 1 120 ? -9.141 6.881 15.650 1.00 93.25 120 SER A CA 1
ATOM 998 C C . SER A 1 120 ? -7.726 6.443 15.259 1.00 93.25 120 SER A C 1
ATOM 1000 O O . SER A 1 120 ? -6.832 7.279 15.142 1.00 93.25 120 SER A O 1
ATOM 1002 N N . GLN A 1 121 ? -7.509 5.145 15.022 1.00 93.94 121 GLN A N 1
ATOM 1003 C CA . GLN A 1 121 ? -6.219 4.643 14.547 1.00 93.94 121 GLN A CA 1
ATOM 1004 C C . GLN A 1 121 ? -5.886 5.198 13.155 1.00 93.94 121 GLN A C 1
ATOM 1006 O O . GLN A 1 121 ? -4.752 5.602 12.918 1.00 93.94 121 GLN A O 1
ATOM 1011 N N . VAL A 1 122 ? -6.854 5.228 12.240 1.00 93.88 122 VAL A N 1
ATOM 1012 C CA . VAL A 1 122 ? -6.668 5.751 10.880 1.00 93.88 122 VAL A CA 1
ATOM 1013 C C . VAL A 1 122 ? -6.356 7.244 10.908 1.00 93.88 122 VAL A C 1
ATOM 1015 O O . VAL A 1 122 ? -5.415 7.661 10.239 1.00 93.88 122 VAL A O 1
ATOM 1018 N N . VAL A 1 123 ? -7.058 8.031 11.733 1.00 93.56 123 VAL A N 1
ATOM 1019 C CA . VAL A 1 123 ? -6.742 9.458 11.940 1.00 93.56 123 VAL A CA 1
ATOM 1020 C C . VAL A 1 123 ? -5.284 9.632 12.360 1.00 93.56 123 VAL A C 1
ATOM 1022 O O . VAL A 1 123 ? -4.563 10.431 11.767 1.00 93.56 123 VAL A O 1
ATOM 1025 N N . HIS A 1 124 ? -4.822 8.849 13.339 1.00 94.06 124 HIS A N 1
ATOM 1026 C CA . HIS A 1 124 ? -3.435 8.910 13.795 1.00 94.06 124 HIS A CA 1
ATOM 1027 C C . HIS A 1 124 ? -2.433 8.562 12.682 1.00 94.06 124 HIS A C 1
ATOM 1029 O O . HIS A 1 124 ? -1.426 9.248 12.514 1.00 94.06 124 HIS A O 1
ATOM 1035 N N . LEU A 1 125 ? -2.715 7.525 11.887 1.00 92.94 125 LEU A N 1
ATOM 1036 C CA . LEU A 1 125 ? -1.863 7.133 10.761 1.00 92.94 125 LEU A CA 1
ATOM 1037 C C . LEU A 1 125 ? -1.808 8.224 9.681 1.00 92.94 125 LEU A C 1
ATOM 1039 O O . LEU A 1 125 ? -0.722 8.539 9.199 1.00 92.94 125 LEU A O 1
ATOM 1043 N N . LEU A 1 126 ? -2.940 8.843 9.337 1.00 91.19 126 LEU A N 1
ATOM 1044 C CA . LEU A 1 126 ? -2.988 9.948 8.372 1.00 91.19 126 LEU A CA 1
ATOM 1045 C C . LEU A 1 126 ? -2.233 11.182 8.879 1.00 91.19 126 LEU A C 1
ATOM 1047 O O . LEU A 1 126 ? -1.479 11.788 8.123 1.00 91.19 126 LEU A O 1
ATOM 1051 N N . GLN A 1 127 ? -2.342 11.514 10.168 1.00 91.31 127 GLN A N 1
ATOM 1052 C CA . GLN A 1 127 ? -1.541 12.585 10.772 1.00 91.31 127 GLN A CA 1
ATOM 1053 C C . GLN A 1 127 ? -0.040 12.305 10.638 1.00 91.31 127 GLN A C 1
ATOM 1055 O O . GLN A 1 127 ? 0.717 13.171 10.203 1.00 91.31 127 GLN A O 1
ATOM 1060 N N . GLN A 1 128 ? 0.398 11.081 10.949 1.00 90.88 128 GLN A N 1
ATOM 1061 C CA . GLN A 1 128 ? 1.794 10.683 10.756 1.00 90.88 128 GLN A CA 1
ATOM 1062 C C . GLN A 1 128 ? 2.217 10.731 9.283 1.00 90.88 128 GLN A C 1
ATOM 1064 O O . GLN A 1 128 ? 3.366 11.061 8.990 1.00 90.88 128 GLN A O 1
ATOM 1069 N N . LEU A 1 129 ? 1.310 10.399 8.360 1.00 88.31 129 LEU A N 1
ATOM 1070 C CA . LEU A 1 129 ? 1.576 10.457 6.928 1.00 88.31 129 LEU A CA 1
ATOM 1071 C C . LEU A 1 129 ? 1.867 11.893 6.483 1.00 88.31 129 LEU A C 1
ATOM 1073 O O . LEU A 1 129 ? 2.918 12.125 5.894 1.00 88.31 129 LEU A O 1
ATOM 1077 N N . VAL A 1 130 ? 1.006 12.846 6.852 1.00 87.00 130 VAL A N 1
ATOM 1078 C CA . VAL A 1 130 ? 1.164 14.277 6.532 1.00 87.00 130 VAL A CA 1
ATOM 1079 C C . VAL A 1 130 ? 2.472 14.842 7.086 1.00 87.00 130 VAL A C 1
ATOM 1081 O O . VAL A 1 130 ? 3.134 15.627 6.414 1.00 87.00 130 VAL A O 1
ATOM 1084 N N . LEU A 1 131 ? 2.876 14.422 8.290 1.00 85.56 131 LEU A N 1
ATOM 1085 C CA . LEU A 1 131 ? 4.159 14.828 8.870 1.00 85.56 131 LEU A CA 1
ATOM 1086 C C . LEU A 1 131 ? 5.354 14.290 8.070 1.00 85.56 131 LEU A C 1
ATOM 1088 O O . LEU A 1 131 ? 6.347 14.991 7.912 1.00 85.56 131 LEU A O 1
ATOM 1092 N N . SER A 1 132 ? 5.264 13.055 7.568 1.00 83.12 132 SER A N 1
ATOM 1093 C CA . SER A 1 132 ? 6.327 12.449 6.753 1.00 83.12 132 SER A CA 1
ATOM 1094 C C . SER A 1 132 ? 6.358 12.940 5.302 1.00 83.12 132 SER A C 1
ATOM 1096 O O . SER A 1 132 ? 7.429 12.998 4.709 1.00 83.12 132 SER A O 1
ATOM 1098 N N . HIS A 1 133 ? 5.204 13.307 4.742 1.00 79.81 133 HIS A N 1
ATOM 1099 C CA . HIS A 1 133 ? 5.036 13.717 3.350 1.00 79.81 133 HIS A CA 1
ATOM 1100 C C . HIS A 1 133 ? 4.202 15.005 3.286 1.00 79.81 133 HIS A C 1
ATOM 1102 O O . HIS A 1 133 ? 2.990 14.947 3.062 1.00 79.81 133 HIS A O 1
ATOM 1108 N N . PRO A 1 134 ? 4.830 16.187 3.448 1.00 75.69 134 PRO A N 1
ATOM 1109 C CA . PRO A 1 134 ? 4.118 17.466 3.490 1.00 75.69 134 PRO A CA 1
ATOM 1110 C C . PRO A 1 134 ? 3.282 17.752 2.235 1.00 75.69 134 PRO A C 1
ATOM 1112 O O . PRO A 1 134 ? 2.236 18.391 2.327 1.00 75.69 134 PRO A O 1
ATOM 1115 N N . ASN A 1 135 ? 3.702 17.230 1.076 1.00 74.62 135 ASN A N 1
ATOM 1116 C CA . ASN A 1 135 ? 2.987 17.381 -0.195 1.00 74.62 135 ASN A CA 1
ATOM 1117 C C . ASN A 1 135 ? 1.609 16.692 -0.196 1.00 74.62 135 ASN A C 1
ATOM 1119 O O . ASN A 1 135 ? 0.706 17.153 -0.886 1.00 74.62 135 ASN A O 1
ATOM 1123 N N . MET A 1 136 ? 1.402 15.648 0.618 1.00 72.62 136 MET A N 1
ATOM 1124 C CA . MET A 1 136 ? 0.095 14.981 0.737 1.00 72.62 136 MET A CA 1
ATOM 1125 C C . MET A 1 136 ? -0.932 15.818 1.509 1.00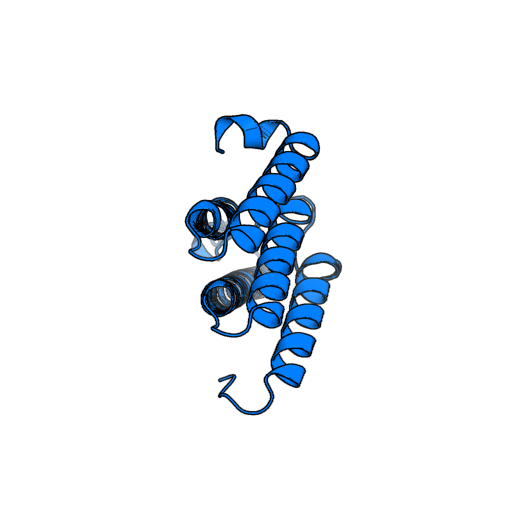 72.62 136 MET A C 1
ATOM 1127 O O . MET A 1 136 ? -2.124 15.534 1.453 1.00 72.62 136 MET A O 1
ATOM 1131 N N . ARG A 1 137 ? -0.507 16.878 2.211 1.00 67.19 137 ARG A N 1
ATOM 1132 C CA . ARG A 1 137 ? -1.408 17.733 3.000 1.00 67.19 137 ARG A CA 1
ATOM 1133 C C . ARG A 1 137 ? -2.479 18.428 2.157 1.00 67.19 137 ARG A C 1
ATOM 1135 O O . ARG A 1 137 ? -3.504 18.807 2.700 1.00 67.19 137 ARG A O 1
ATOM 1142 N N . GLN A 1 138 ? -2.228 18.631 0.864 1.00 67.19 138 GLN A N 1
ATOM 1143 C CA . GLN A 1 138 ? -3.189 19.257 -0.049 1.00 67.19 138 GLN A CA 1
ATOM 1144 C C . GLN A 1 138 ? -4.232 18.273 -0.600 1.00 67.19 138 GLN A C 1
ATOM 1146 O O . GLN A 1 138 ? -5.226 18.711 -1.168 1.00 67.19 138 GLN A O 1
ATOM 1151 N N . VAL A 1 139 ? -3.994 16.965 -0.461 1.00 70.38 139 VAL A N 1
ATOM 1152 C CA . VAL A 1 139 ? -4.819 15.898 -1.052 1.00 70.38 139 VAL A CA 1
ATOM 1153 C C . VAL A 1 139 ? -5.733 15.234 -0.011 1.00 70.38 139 VAL A C 1
ATOM 1155 O O . VAL A 1 139 ? -6.765 14.678 -0.382 1.00 70.38 139 VAL A O 1
ATOM 1158 N N . ILE A 1 140 ? -5.351 15.279 1.272 1.00 61.19 140 ILE A N 1
ATOM 1159 C CA . ILE A 1 140 ? -6.050 14.649 2.411 1.00 61.19 140 ILE A CA 1
ATOM 1160 C C . ILE A 1 140 ? -7.090 15.586 3.023 1.00 61.19 140 ILE A C 1
ATOM 1162 O O . ILE A 1 140 ? -6.739 16.759 3.276 1.00 61.19 140 ILE A O 1
#

InterPro domains:
  IPR016024 Armadillo-type fold [SSF48371] (65-138)
  IPR040155 CEBPZ/Mak21-like [PTHR12048] (1-140)

Foldseek 3Di:
DPDPDCPPVVLVVLVVVLCCCLPPNADQPDEQDALVNDPPPDPPDDVVNSVVNVVSNVSLVVVVVSLVVLLVQCPDPDPVSVVSSLVSLLSCCQRPCHVVVSSVVSLVVQCPPPPPVSNVVSVVSVVVSCVSPVVCVVVD

Organism: NCBI:txid215587

pLDDT: mean 85.38, std 10.63, range [32.66, 94.31]

Sequence (140 aa):
MVQKKGRREAKLAMESMKDLYINNLLPESRHLLQFEERPVTKPKVTPKHLVLWYFEDELRSRYLRFIQALQTWTYDNLDHIKRAAIKSVYSLLKAKPEQESFLLMVLVNKLGDTDKKVASQVVHLLQQLVLSHPNMRQVI

Secondary structure (DSSP, 8-state):
---SS-HHHHHHHHHHHHHHIIIIIS-SSSPPPPSTTS-TTSTT--HHHHHHHHHHHHHHHHHHHHHHHHHHHTT-SSHHHHHHHHHHHHHHHHH--TTHHHHHHHHHHGGG-SSHHHHHHHHHHHHHHHHH-GGGGGT-

Radius of gyration: 17.15 Å; chains: 1; bounding box: 36×41×51 Å